Protein AF-Q8CM57-F1 (afdb_monomer_lite)

Foldseek 3Di:
DDPDDPVVVCVVVVHDPVVVVVVVVVVPDDDPCVVVLVLLVVVCVVVVNPDDLVNSVVVCVVVPDPDDSVVSNVSCVVSVVVVVVVVVVVVVVVVVVVVVVVVVVVVVVVVVVVVVVVVVVD

Secondary structure (DSSP, 8-state):
---S-HHHHHHHHT--HHHHHHHHHHHTS--TTHHHHHHHHHHHHHTTT---HHHHHHHHHHTT----HHHHHHHHHHHHHHHHHHHHHHHHHHHHHHHHHHHHHHHHHHHHHHHHHHHT--

Radius of gyration: 25.78 Å; chains: 1; bounding box: 51×77×44 Å

Organism: Streptococcus pneumoniae (strain ATCC BAA-255 / R6) (NCBI:txid171101)

Sequence (122 aa):
MTEFSLDLLLKAIKLARSTYYYHLKQLDKTDKDQELKAEIQSIFIEHKGNYAYRRIYLELRNRGYLVNHKRVQHLMKYSIYKLKRDRNENILLIKETLARKQRISFKANLKALKQWNSATQM

InterPro domains:
  IPR025948 HTH-like domain [PF13276] (33-77)
  IPR050900 Transposase IS3/IS150/IS904 [PTHR46889] (3-80)

Structure (mmCIF, N/CA/C/O backbone):
data_AF-Q8CM57-F1
#
_entry.id   AF-Q8CM57-F1
#
loop_
_atom_site.group_PDB
_atom_site.id
_atom_site.type_symbol
_atom_site.label_atom_id
_atom_site.label_alt_id
_atom_site.label_comp_id
_atom_site.label_asym_id
_atom_site.label_entity_id
_atom_site.label_seq_id
_atom_site.pdbx_PDB_ins_code
_atom_site.Cartn_x
_atom_site.Cartn_y
_atom_site.Cartn_z
_atom_site.occupancy
_atom_site.B_iso_or_equiv
_atom_site.auth_seq_id
_atom_site.auth_comp_id
_atom_site.auth_asym_id
_atom_site.auth_atom_id
_atom_site.pdbx_PDB_model_num
ATOM 1 N N . MET A 1 1 ? 4.595 10.564 -26.204 1.00 48.62 1 MET A N 1
ATOM 2 C CA . MET A 1 1 ? 5.747 10.042 -26.969 1.00 48.62 1 MET A CA 1
ATOM 3 C C . MET A 1 1 ? 6.951 10.839 -26.510 1.00 48.62 1 MET A C 1
ATOM 5 O O . MET A 1 1 ? 6.908 12.053 -26.618 1.00 48.62 1 MET A O 1
ATOM 9 N N . THR A 1 2 ? 7.930 10.219 -25.857 1.00 63.00 2 THR A N 1
ATOM 10 C CA . THR A 1 2 ? 9.105 10.942 -25.347 1.00 63.00 2 THR A CA 1
ATOM 11 C C . THR A 1 2 ? 9.976 11.367 -26.525 1.00 63.00 2 THR A C 1
ATOM 13 O O . THR A 1 2 ? 10.510 10.507 -27.216 1.00 63.00 2 THR A O 1
ATOM 16 N N . GLU A 1 3 ? 10.124 12.671 -26.747 1.00 80.94 3 GLU A N 1
ATOM 17 C CA . GLU A 1 3 ? 10.943 13.253 -27.830 1.00 80.94 3 GLU A CA 1
ATOM 18 C C . GLU A 1 3 ? 12.457 13.025 -27.647 1.00 80.94 3 GLU A C 1
ATOM 20 O O . GLU A 1 3 ? 13.255 13.377 -28.509 1.00 80.94 3 GLU A O 1
ATOM 25 N N . PHE A 1 4 ? 12.870 12.412 -26.533 1.00 83.19 4 PHE A N 1
ATOM 26 C CA . PHE A 1 4 ? 14.269 12.216 -26.170 1.00 83.19 4 PHE A CA 1
ATOM 27 C C . PHE A 1 4 ? 14.695 10.752 -26.276 1.00 83.19 4 PHE A C 1
ATOM 29 O O . PHE A 1 4 ? 14.018 9.850 -25.775 1.00 83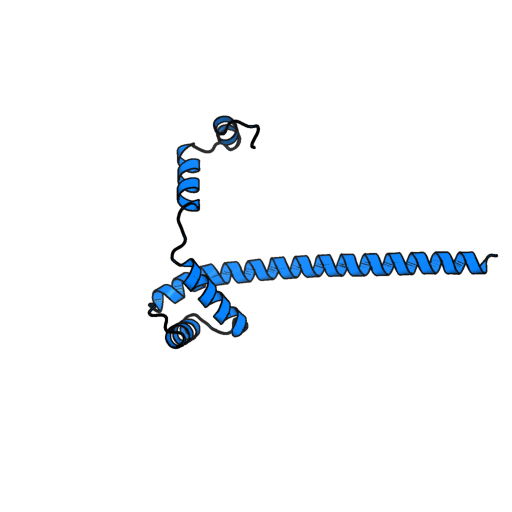.19 4 PHE A O 1
ATOM 36 N N . SER A 1 5 ? 15.875 10.529 -26.860 1.00 89.00 5 SER A N 1
ATOM 37 C CA . SER A 1 5 ? 16.522 9.217 -26.911 1.00 89.00 5 SER A CA 1
ATOM 38 C C . SER A 1 5 ? 16.811 8.687 -25.504 1.00 89.00 5 SER A C 1
ATOM 40 O O . SER A 1 5 ? 17.386 9.395 -24.673 1.00 89.00 5 SER A O 1
ATOM 42 N N . LEU A 1 6 ? 16.482 7.415 -25.250 1.00 88.62 6 LEU A N 1
ATOM 43 C CA . LEU A 1 6 ? 16.717 6.763 -23.955 1.00 88.62 6 LEU A CA 1
ATOM 44 C C . LEU A 1 6 ? 18.189 6.855 -23.526 1.00 88.62 6 LEU A C 1
ATOM 46 O O . LEU A 1 6 ? 18.471 7.171 -22.373 1.00 88.62 6 LEU A O 1
ATOM 50 N N . ASP A 1 7 ? 19.129 6.640 -24.449 1.00 90.19 7 ASP A N 1
ATOM 51 C CA . ASP A 1 7 ? 20.562 6.741 -24.156 1.00 90.19 7 ASP A CA 1
ATOM 52 C C . ASP A 1 7 ? 20.971 8.153 -23.691 1.00 90.19 7 ASP A C 1
ATOM 54 O O . ASP A 1 7 ? 21.824 8.288 -22.812 1.00 90.19 7 ASP A O 1
ATOM 58 N N . LEU A 1 8 ? 20.320 9.209 -24.200 1.00 92.69 8 LEU A N 1
ATOM 59 C CA . LEU A 1 8 ? 20.574 10.591 -23.778 1.00 92.69 8 LEU A CA 1
ATOM 60 C C . LEU A 1 8 ? 20.056 10.839 -22.355 1.00 92.69 8 LEU A C 1
ATOM 62 O O . LEU A 1 8 ? 20.777 11.407 -21.533 1.00 92.69 8 LEU A O 1
ATOM 66 N N . LEU A 1 9 ? 18.854 10.349 -22.035 1.00 92.50 9 LEU A N 1
ATOM 67 C CA . LEU A 1 9 ? 18.274 10.438 -20.689 1.00 92.50 9 LEU A CA 1
ATOM 68 C C . LEU A 1 9 ? 19.119 9.683 -19.655 1.00 92.50 9 LEU A C 1
ATOM 70 O O . LEU A 1 9 ? 19.422 10.214 -18.586 1.00 92.50 9 LEU A O 1
ATOM 74 N N . LEU A 1 10 ? 19.548 8.462 -19.983 1.00 93.94 10 LEU A N 1
ATOM 75 C CA . LEU A 1 10 ? 20.389 7.653 -19.100 1.00 93.94 10 LEU A CA 1
ATOM 76 C C . LEU A 1 10 ? 21.755 8.302 -18.864 1.00 93.94 10 LEU A C 1
ATOM 78 O O . LEU A 1 10 ? 22.235 8.320 -17.729 1.00 93.94 10 LEU A O 1
ATOM 82 N N . LYS A 1 11 ? 22.351 8.905 -19.901 1.00 93.12 11 LYS A N 1
ATOM 83 C CA . LYS A 1 11 ? 23.604 9.659 -19.778 1.00 93.12 11 LYS A CA 1
ATOM 84 C C . LYS A 1 11 ? 23.442 10.908 -18.906 1.00 93.12 11 LYS A C 1
ATOM 86 O O . LYS A 1 11 ? 24.317 11.172 -18.085 1.00 93.12 11 LYS A O 1
ATOM 91 N N . ALA A 1 12 ? 22.327 11.632 -19.027 1.00 94.50 12 ALA A N 1
ATOM 92 C CA . ALA A 1 12 ? 22.036 12.813 -18.210 1.00 94.50 12 ALA A CA 1
ATOM 93 C C . ALA A 1 12 ? 21.862 12.469 -16.718 1.00 94.50 12 ALA A C 1
ATOM 95 O O . ALA A 1 12 ? 22.394 13.164 -15.856 1.00 94.50 12 ALA A O 1
ATOM 96 N N . ILE A 1 13 ? 21.178 11.359 -16.416 1.00 94.38 13 ILE A N 1
ATOM 97 C CA . ILE A 1 13 ? 20.951 10.870 -15.042 1.00 94.38 13 ILE A CA 1
ATOM 98 C C . ILE A 1 13 ? 22.178 10.098 -14.503 1.00 94.38 13 ILE A C 1
ATOM 100 O O . ILE A 1 13 ? 22.240 9.778 -13.318 1.00 94.38 13 ILE A O 1
ATOM 104 N N . LYS A 1 14 ? 23.183 9.822 -15.350 1.00 93.75 14 LYS A N 1
ATOM 105 C CA . LYS A 1 14 ? 24.355 8.976 -15.048 1.00 93.75 14 LYS A CA 1
ATOM 106 C C . LYS A 1 14 ? 23.962 7.568 -14.576 1.00 93.75 14 LYS A C 1
ATOM 108 O O . LYS A 1 14 ? 24.585 7.007 -13.676 1.00 93.75 14 LYS A O 1
ATOM 113 N N . LEU A 1 15 ? 22.928 6.989 -15.189 1.00 94.06 15 LEU A N 1
ATOM 114 C CA . LEU A 1 15 ? 22.435 5.648 -14.875 1.00 94.06 15 LEU A CA 1
ATOM 115 C C . LEU A 1 15 ? 22.879 4.643 -15.942 1.00 94.06 15 LEU A C 1
ATOM 117 O O . LEU A 1 15 ? 22.735 4.887 -17.139 1.00 94.06 15 LEU A O 1
ATOM 121 N N . ALA A 1 16 ? 23.377 3.480 -15.520 1.00 94.75 16 ALA A N 1
ATOM 122 C CA . ALA A 1 16 ? 23.704 2.406 -16.449 1.00 94.75 16 ALA A CA 1
ATOM 123 C C . ALA A 1 16 ? 22.439 1.848 -17.123 1.00 94.75 16 ALA A C 1
ATOM 125 O O . ALA A 1 16 ? 21.399 1.650 -16.485 1.00 94.75 16 ALA A O 1
ATOM 126 N N . ARG A 1 17 ? 22.551 1.518 -18.416 1.00 94.12 17 ARG A N 1
ATOM 127 C CA . ARG A 1 17 ? 21.462 0.913 -19.199 1.00 94.12 17 ARG A CA 1
ATOM 128 C C . ARG A 1 17 ? 20.966 -0.394 -18.575 1.00 94.12 17 ARG A C 1
ATOM 130 O O . ARG A 1 17 ? 19.762 -0.621 -18.517 1.00 94.12 17 ARG A O 1
ATOM 137 N N . SER A 1 18 ? 21.871 -1.208 -18.032 1.00 95.25 18 SER A N 1
ATOM 138 C CA . SER A 1 18 ? 21.533 -2.438 -17.302 1.00 95.25 18 SER A CA 1
ATOM 139 C C . SER A 1 18 ? 20.635 -2.177 -16.090 1.00 95.25 18 SER A C 1
ATOM 141 O O . SER A 1 18 ? 19.659 -2.898 -15.894 1.00 95.25 18 SER A O 1
ATOM 143 N N . THR A 1 19 ? 20.905 -1.122 -15.319 1.00 95.12 19 THR A N 1
ATOM 144 C CA . THR A 1 19 ? 20.097 -0.735 -14.156 1.00 95.12 19 THR A CA 1
ATOM 145 C C . THR A 1 19 ? 18.692 -0.306 -14.569 1.00 95.12 19 THR A C 1
ATOM 147 O O . THR A 1 19 ? 17.716 -0.727 -13.951 1.00 95.12 19 THR A O 1
ATOM 150 N N . TYR A 1 20 ? 18.566 0.467 -15.652 1.00 92.94 20 TYR A N 1
ATOM 151 C CA . TYR A 1 20 ? 17.261 0.853 -16.196 1.00 92.94 20 TYR A CA 1
ATOM 152 C C . TYR A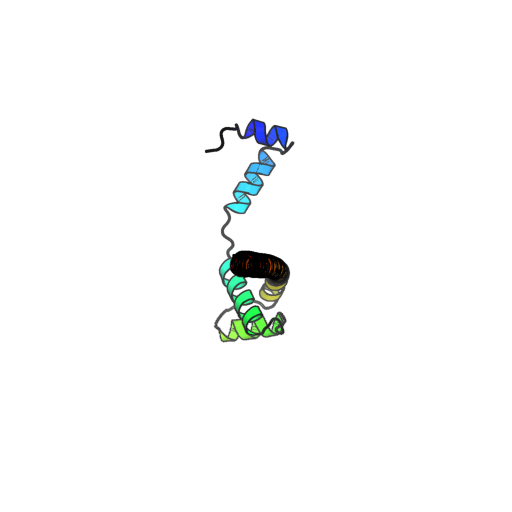 1 20 ? 16.416 -0.369 -16.575 1.00 92.94 20 TYR A C 1
ATOM 154 O O . TYR A 1 20 ? 15.304 -0.530 -16.073 1.00 92.94 20 TYR A O 1
ATOM 162 N N . TYR A 1 21 ? 16.962 -1.271 -17.397 1.00 95.12 21 TYR A N 1
ATOM 163 C CA . TYR A 1 21 ? 16.232 -2.470 -17.817 1.00 95.12 21 TYR A CA 1
ATOM 164 C C . TYR A 1 21 ? 15.987 -3.446 -16.663 1.00 95.12 21 TYR A C 1
ATOM 166 O O . TYR A 1 21 ? 14.965 -4.131 -16.655 1.00 95.12 21 TYR A O 1
ATOM 174 N N . TYR A 1 22 ? 16.865 -3.482 -15.656 1.00 95.31 22 TYR A N 1
ATOM 175 C CA . TYR A 1 22 ? 16.611 -4.222 -14.424 1.00 95.31 22 TYR A CA 1
ATOM 176 C C . TYR A 1 22 ? 15.347 -3.707 -13.733 1.00 95.31 22 TYR A C 1
ATOM 178 O O . TYR A 1 22 ? 14.445 -4.498 -13.468 1.00 95.31 22 TYR A O 1
ATOM 186 N N . HIS A 1 23 ? 15.237 -2.398 -13.488 1.00 93.62 23 HIS A N 1
ATOM 187 C CA . HIS A 1 23 ? 14.052 -1.821 -12.850 1.00 93.62 23 HIS A CA 1
ATOM 188 C C . HIS A 1 23 ? 12.797 -1.957 -13.708 1.00 93.62 23 HIS A C 1
ATOM 190 O O . HIS A 1 23 ? 11.753 -2.306 -13.167 1.00 93.62 23 HIS A O 1
ATOM 196 N N . LEU A 1 24 ? 12.901 -1.775 -15.027 1.00 92.50 24 LEU A N 1
ATOM 197 C CA . LEU A 1 24 ? 11.788 -1.998 -15.953 1.00 92.50 24 LEU A CA 1
ATOM 198 C C . LEU A 1 24 ? 11.264 -3.435 -15.834 1.00 92.50 24 LEU A C 1
ATOM 200 O O . LEU A 1 24 ? 10.071 -3.644 -15.640 1.00 92.50 24 LEU A O 1
ATOM 204 N N . LYS A 1 25 ? 12.166 -4.424 -15.811 1.00 91.88 25 LYS A N 1
ATOM 205 C CA . LYS A 1 25 ? 11.809 -5.831 -15.592 1.00 91.88 25 LYS A CA 1
ATOM 206 C C . LYS A 1 25 ? 11.222 -6.094 -14.202 1.00 91.88 25 LYS A C 1
ATOM 208 O O . LYS A 1 25 ? 10.457 -7.036 -14.048 1.00 91.88 25 LYS A O 1
ATOM 213 N N . GLN A 1 26 ? 11.595 -5.333 -13.171 1.00 90.00 26 GLN A N 1
ATOM 214 C CA . GLN A 1 26 ? 10.981 -5.468 -11.842 1.00 90.00 26 GLN A CA 1
ATOM 215 C C . GLN A 1 26 ? 9.588 -4.835 -11.780 1.00 90.00 26 GLN A C 1
ATOM 217 O O . GLN A 1 26 ? 8.732 -5.377 -11.093 1.00 90.00 26 GLN A O 1
ATOM 222 N N . LEU A 1 27 ? 9.358 -3.724 -12.488 1.00 88.19 27 LEU A N 1
ATOM 223 C CA . LEU A 1 27 ? 8.050 -3.063 -12.565 1.00 88.19 27 LEU A CA 1
ATOM 224 C C . LEU A 1 27 ? 7.021 -3.910 -13.317 1.00 88.19 27 LEU A C 1
ATOM 226 O O . LEU A 1 27 ? 5.852 -3.904 -12.952 1.00 88.19 27 LEU A O 1
ATOM 230 N N . ASP A 1 28 ? 7.469 -4.659 -14.322 1.00 87.94 28 ASP A N 1
ATOM 231 C CA . ASP A 1 28 ? 6.619 -5.557 -15.110 1.00 87.94 28 ASP A CA 1
ATOM 232 C C . ASP A 1 28 ? 6.227 -6.843 -14.351 1.00 87.94 28 ASP A C 1
ATOM 234 O O . ASP A 1 28 ? 5.305 -7.564 -14.728 1.00 87.94 28 ASP A O 1
ATOM 238 N N . LYS A 1 29 ? 6.901 -7.156 -13.234 1.00 85.94 29 LYS A N 1
ATOM 239 C CA . LYS A 1 29 ? 6.536 -8.319 -12.418 1.00 85.94 29 LYS A CA 1
ATOM 240 C C . LYS A 1 29 ? 5.225 -8.067 -11.689 1.00 85.94 29 LYS A C 1
ATOM 242 O O . LYS A 1 29 ? 5.139 -7.207 -10.816 1.00 85.94 29 LYS A O 1
ATOM 247 N N . THR A 1 30 ? 4.244 -8.920 -11.961 1.00 83.56 30 THR A N 1
ATOM 248 C CA . THR A 1 30 ? 2.988 -8.958 -11.213 1.00 83.56 30 THR A CA 1
ATOM 249 C C . THR A 1 30 ? 3.244 -9.265 -9.735 1.00 83.56 30 THR A C 1
ATOM 251 O O . THR A 1 30 ? 3.861 -10.277 -9.384 1.00 83.56 30 THR A O 1
ATOM 254 N N . ASP A 1 31 ? 2.743 -8.400 -8.854 1.00 84.75 31 ASP A N 1
ATOM 255 C CA . ASP A 1 31 ? 2.790 -8.594 -7.408 1.00 84.75 31 ASP A CA 1
ATOM 256 C C . ASP A 1 31 ? 1.786 -9.682 -7.003 1.00 84.75 31 ASP A C 1
ATOM 258 O O . ASP A 1 31 ? 0.597 -9.430 -6.827 1.00 84.75 31 ASP A O 1
ATOM 262 N N . LYS A 1 32 ? 2.269 -10.918 -6.849 1.00 85.12 32 LYS A N 1
ATOM 263 C CA . LYS A 1 32 ? 1.439 -12.070 -6.448 1.00 85.12 32 LYS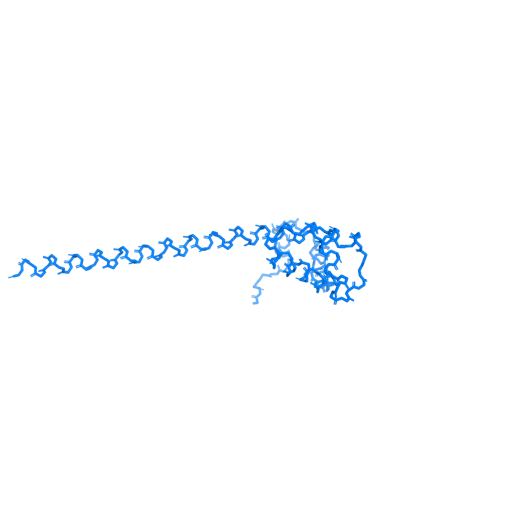 A CA 1
ATOM 264 C C . LYS A 1 32 ? 0.768 -11.885 -5.084 1.00 85.12 32 LYS A C 1
ATOM 266 O O . LYS A 1 32 ? -0.199 -12.573 -4.784 1.00 85.12 32 LYS A O 1
ATOM 271 N N . ASP A 1 33 ? 1.297 -10.994 -4.248 1.00 87.00 33 ASP A N 1
ATOM 272 C CA . ASP A 1 33 ? 0.742 -10.691 -2.933 1.00 87.00 33 ASP A CA 1
ATOM 273 C C . ASP A 1 33 ? -0.266 -9.535 -2.974 1.00 87.00 33 ASP A C 1
ATOM 275 O O . ASP A 1 33 ? -0.746 -9.133 -1.918 1.00 87.00 33 ASP A O 1
ATOM 279 N N . GLN A 1 34 ? -0.586 -8.973 -4.147 1.00 87.38 34 GLN A N 1
ATOM 280 C CA . GLN A 1 34 ? -1.442 -7.791 -4.262 1.00 87.38 34 GLN A CA 1
ATOM 281 C C . GLN A 1 34 ? -2.825 -8.005 -3.638 1.00 87.38 34 GLN A C 1
ATOM 283 O O . GLN A 1 34 ? -3.269 -7.161 -2.863 1.00 87.38 34 GLN A O 1
ATOM 288 N N . GLU A 1 35 ? -3.472 -9.137 -3.921 1.00 89.44 35 GLU A N 1
ATOM 289 C CA . GLU A 1 35 ? -4.784 -9.476 -3.355 1.00 89.44 35 GLU A CA 1
ATOM 290 C C . GLU A 1 35 ? -4.714 -9.581 -1.826 1.00 89.44 35 GLU A C 1
ATOM 292 O O . GLU A 1 35 ? -5.443 -8.905 -1.104 1.00 89.44 35 GLU A O 1
ATOM 297 N N . LEU A 1 36 ? -3.747 -10.348 -1.315 1.00 90.81 36 LEU A N 1
ATOM 298 C CA . LEU A 1 36 ? -3.567 -10.538 0.121 1.00 90.81 36 LEU A CA 1
ATOM 299 C C . LEU A 1 36 ? -3.193 -9.229 0.836 1.00 90.81 36 LEU A C 1
ATOM 301 O O . LEU A 1 36 ? -3.629 -8.985 1.959 1.00 90.81 36 LEU A O 1
ATOM 305 N N . LYS A 1 37 ? -2.395 -8.364 0.201 1.00 91.12 37 LYS A N 1
ATOM 306 C CA . LYS A 1 37 ? -2.071 -7.028 0.717 1.00 91.12 37 LYS A CA 1
ATOM 307 C C . LYS A 1 37 ? -3.317 -6.154 0.780 1.00 91.12 37 LYS A C 1
ATOM 309 O O . LYS A 1 37 ? -3.500 -5.494 1.801 1.00 91.12 37 LYS A O 1
ATOM 314 N N . ALA A 1 38 ? -4.147 -6.156 -0.263 1.00 90.25 38 ALA A N 1
ATOM 315 C CA . ALA A 1 38 ? -5.396 -5.402 -0.292 1.00 90.25 38 ALA A CA 1
ATOM 316 C C . ALA A 1 38 ? -6.342 -5.864 0.824 1.00 90.25 38 ALA A C 1
ATOM 318 O O . ALA A 1 38 ? -6.886 -5.033 1.546 1.00 90.25 38 ALA A O 1
ATOM 319 N N . GLU A 1 39 ? -6.438 -7.173 1.052 1.00 91.62 39 GLU A N 1
ATOM 320 C CA . GLU A 1 39 ? -7.288 -7.728 2.104 1.00 91.62 39 GLU A CA 1
ATOM 321 C C . GLU A 1 39 ? -6.758 -7.444 3.519 1.00 91.62 39 GLU A C 1
ATOM 323 O O . GLU A 1 39 ? -7.495 -7.065 4.425 1.00 91.62 39 GLU A O 1
ATOM 328 N N . ILE A 1 40 ? -5.440 -7.514 3.724 1.00 92.38 40 ILE A N 1
ATOM 329 C CA . ILE A 1 40 ? -4.820 -7.065 4.981 1.00 92.38 40 ILE A CA 1
ATOM 330 C C . ILE A 1 40 ? -5.122 -5.579 5.235 1.00 92.38 40 ILE A C 1
ATOM 332 O O . ILE A 1 40 ? -5.368 -5.184 6.378 1.00 92.38 40 ILE A O 1
ATOM 336 N N . GLN A 1 41 ? -5.085 -4.746 4.191 1.00 90.50 41 GLN A N 1
ATOM 337 C CA . GLN A 1 41 ? -5.397 -3.322 4.298 1.00 90.50 41 GLN A CA 1
ATOM 338 C C . GLN A 1 41 ? -6.881 -3.083 4.593 1.00 90.50 41 GLN A C 1
ATOM 340 O O . GLN A 1 41 ? -7.176 -2.231 5.431 1.00 90.50 41 GLN A O 1
ATOM 345 N N . SER A 1 42 ? -7.791 -3.842 3.973 1.00 91.12 42 SER A N 1
ATOM 346 C CA . SER A 1 42 ? -9.236 -3.738 4.210 1.00 91.12 42 SER A CA 1
ATOM 347 C C . SER A 1 42 ? -9.562 -4.041 5.676 1.00 91.12 42 SER A C 1
ATOM 349 O O . SER A 1 42 ? -10.113 -3.180 6.362 1.00 91.12 42 SER A O 1
ATOM 351 N N . ILE A 1 43 ? -9.074 -5.171 6.205 1.00 92.12 43 ILE A N 1
ATOM 352 C CA . ILE A 1 43 ? -9.232 -5.570 7.614 1.00 92.12 43 ILE A CA 1
ATOM 353 C C . ILE A 1 43 ? -8.642 -4.513 8.553 1.00 92.12 43 ILE A C 1
ATOM 355 O O . ILE A 1 43 ? -9.234 -4.177 9.582 1.00 92.12 43 ILE A O 1
ATOM 359 N N . PHE A 1 44 ? -7.463 -3.977 8.220 1.00 90.31 44 PHE A N 1
ATOM 360 C CA . PHE A 1 44 ? -6.814 -2.957 9.039 1.00 90.31 44 PHE A CA 1
ATOM 361 C C . PHE A 1 44 ? -7.631 -1.659 9.089 1.00 90.31 44 PHE A C 1
ATOM 363 O O . PHE A 1 44 ? -7.744 -1.064 10.159 1.00 90.31 44 PHE A O 1
ATOM 370 N N . ILE A 1 45 ? -8.204 -1.219 7.966 1.00 87.69 45 ILE A N 1
ATOM 371 C CA . ILE A 1 45 ? -9.038 -0.010 7.892 1.00 87.69 45 ILE A CA 1
ATOM 372 C C . ILE A 1 45 ? -10.373 -0.225 8.612 1.00 87.69 45 ILE A C 1
ATOM 374 O O . ILE A 1 45 ? -10.761 0.620 9.418 1.00 87.69 45 ILE A O 1
ATOM 378 N N . GLU A 1 46 ? -11.026 -1.365 8.383 1.00 91.38 46 GLU A N 1
ATOM 379 C CA . GLU A 1 46 ? -12.289 -1.764 9.017 1.00 91.38 46 GLU A CA 1
ATOM 380 C C . GLU A 1 46 ? -12.191 -1.696 10.548 1.00 91.38 46 GLU A C 1
ATOM 382 O O . GLU A 1 46 ? -13.023 -1.086 11.220 1.00 91.38 46 GLU A O 1
ATOM 387 N N . HIS A 1 47 ? -11.085 -2.196 11.100 1.00 91.38 47 HIS A N 1
ATOM 38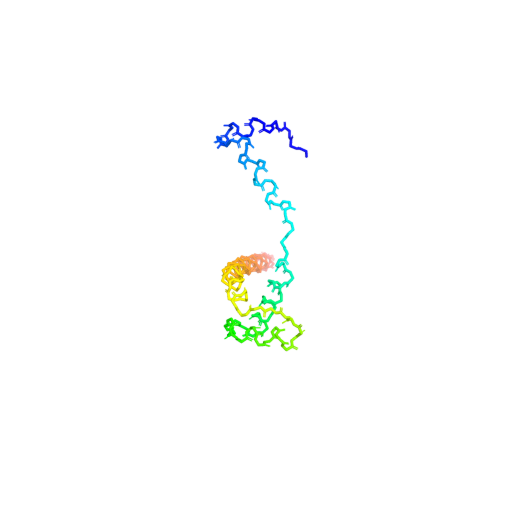8 C CA . HIS A 1 47 ? -10.820 -2.191 12.538 1.00 91.38 47 HIS A CA 1
ATOM 389 C C . HIS A 1 47 ? -10.075 -0.937 13.021 1.00 91.38 47 HIS A C 1
ATOM 391 O O . HIS A 1 47 ? -9.445 -0.955 14.085 1.00 91.38 47 HIS A O 1
ATOM 397 N N . LYS A 1 48 ? -10.113 0.159 12.247 1.00 87.94 48 LYS A N 1
ATOM 398 C CA . LYS A 1 48 ? -9.519 1.472 12.577 1.00 87.94 48 LYS A CA 1
ATOM 399 C C . LYS A 1 48 ? -8.027 1.415 12.940 1.00 87.94 48 LYS A C 1
ATOM 401 O O . LYS A 1 48 ? -7.514 2.262 13.666 1.00 87.94 48 LYS A O 1
ATOM 406 N N . GLY A 1 49 ? -7.314 0.413 12.440 1.00 85.06 49 GLY A N 1
ATOM 407 C CA . GLY A 1 49 ? -5.901 0.172 12.707 1.00 85.06 49 GLY A CA 1
ATOM 408 C C . GLY A 1 49 ? -5.580 -0.435 14.075 1.00 85.06 49 GLY A C 1
ATOM 409 O O . GLY A 1 49 ? -4.407 -0.518 14.431 1.00 85.06 49 GLY A O 1
ATOM 410 N N . ASN A 1 50 ? -6.584 -0.886 14.835 1.00 88.62 50 ASN A N 1
ATOM 411 C CA . ASN A 1 50 ? -6.386 -1.503 16.153 1.00 88.62 50 ASN A CA 1
ATOM 412 C C . ASN A 1 50 ? -5.901 -2.956 16.070 1.00 88.62 50 ASN A C 1
ATOM 414 O O . ASN A 1 50 ? -5.477 -3.543 17.070 1.00 88.62 50 ASN A O 1
ATOM 418 N N . TYR A 1 51 ? -6.013 -3.575 14.896 1.00 92.31 51 TYR A N 1
ATOM 419 C CA . TYR A 1 51 ? -5.640 -4.966 14.694 1.00 92.31 51 TYR A CA 1
ATOM 420 C C . TYR A 1 51 ? -4.168 -5.071 14.313 1.00 92.31 51 TYR A C 1
ATOM 422 O O . TYR A 1 51 ? -3.722 -4.513 13.315 1.00 92.31 51 TYR A O 1
ATOM 430 N N . ALA A 1 52 ? -3.417 -5.820 15.121 1.00 90.19 52 ALA A N 1
ATOM 431 C CA . ALA A 1 52 ? -2.061 -6.253 14.807 1.00 90.19 52 ALA A CA 1
ATOM 432 C C . ALA A 1 52 ? -2.076 -7.535 13.956 1.00 90.19 52 ALA A C 1
ATOM 434 O O . ALA A 1 52 ? -3.117 -8.179 13.801 1.00 90.19 52 ALA A O 1
ATOM 435 N N . TYR A 1 53 ? -0.903 -7.958 13.472 1.00 92.56 53 TYR A N 1
ATOM 436 C CA . TYR A 1 53 ? -0.763 -9.084 12.536 1.00 92.56 53 TYR A CA 1
ATOM 437 C C . TYR A 1 53 ? -1.457 -10.369 13.007 1.00 92.56 53 TYR A C 1
ATOM 439 O O . TYR A 1 53 ? -2.004 -11.096 12.186 1.00 92.56 53 TYR A O 1
ATOM 447 N N . ARG A 1 54 ? -1.471 -10.648 14.320 1.00 93.31 54 ARG A N 1
ATOM 448 C CA . ARG A 1 54 ? -2.110 -11.850 14.874 1.00 93.31 54 ARG A CA 1
ATOM 449 C C . ARG A 1 54 ? -3.632 -11.816 14.727 1.00 93.31 54 ARG A C 1
ATOM 451 O O . ARG A 1 54 ? -4.212 -12.840 14.396 1.00 93.31 54 ARG A O 1
ATOM 458 N N . ARG A 1 55 ? -4.265 -10.657 14.937 1.00 95.69 55 ARG A N 1
ATOM 459 C CA . ARG A 1 55 ? -5.721 -10.502 14.764 1.00 95.69 55 ARG A CA 1
ATOM 460 C C . ARG A 1 55 ? -6.088 -10.506 13.286 1.00 95.69 55 ARG A C 1
ATOM 462 O O . ARG A 1 55 ? -7.000 -11.216 12.902 1.00 95.69 55 ARG A O 1
ATOM 469 N N . ILE A 1 56 ? -5.297 -9.825 12.453 1.00 94.31 56 ILE A N 1
ATOM 470 C CA . ILE A 1 56 ? -5.469 -9.866 10.993 1.00 94.31 56 ILE A CA 1
ATOM 471 C C . ILE A 1 56 ? -5.337 -11.298 10.465 1.00 94.31 56 ILE A C 1
ATOM 473 O O . ILE A 1 56 ? -6.126 -11.716 9.632 1.00 94.31 56 ILE A O 1
ATOM 477 N N . TYR A 1 57 ? -4.372 -12.074 10.964 1.00 95.88 57 TYR A N 1
ATOM 478 C CA . TYR A 1 57 ? -4.221 -13.478 10.589 1.00 95.88 57 TYR A CA 1
ATOM 479 C C . TYR A 1 57 ? -5.464 -14.311 10.931 1.00 95.88 57 TYR A C 1
ATOM 481 O O . TYR A 1 57 ? -5.899 -15.102 10.099 1.00 95.88 57 TYR A O 1
ATOM 489 N N . LEU A 1 58 ? -6.042 -14.131 12.123 1.00 95.94 58 LEU A N 1
ATOM 490 C CA . LEU A 1 58 ? -7.272 -14.827 12.510 1.00 95.94 58 LEU A CA 1
A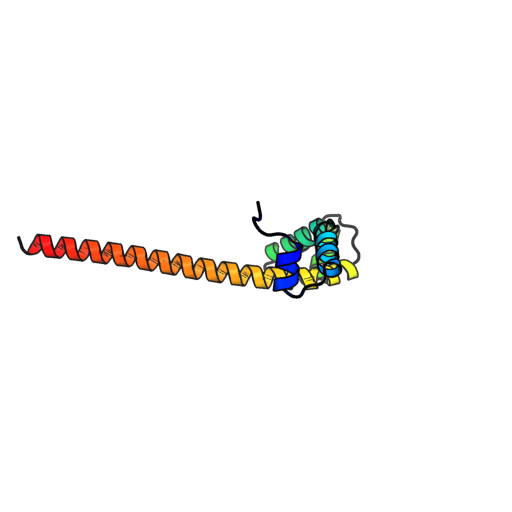TOM 491 C C . LEU A 1 58 ? -8.449 -14.429 11.612 1.00 95.94 58 LEU A C 1
ATOM 493 O O . LEU A 1 58 ? -9.139 -15.308 11.113 1.00 95.94 58 LEU A O 1
ATOM 497 N N . GLU A 1 59 ? -8.615 -13.138 11.322 1.00 94.88 59 GLU A N 1
ATOM 498 C CA . GLU A 1 59 ? -9.650 -12.666 10.392 1.00 94.88 59 GLU A CA 1
ATOM 499 C C . GLU A 1 59 ? -9.465 -13.228 8.980 1.00 94.88 59 GLU A C 1
ATOM 501 O O . GLU A 1 59 ? -10.415 -13.705 8.369 1.00 94.88 59 GLU A O 1
ATOM 506 N N . LEU A 1 60 ? -8.232 -13.262 8.470 1.00 95.00 60 LEU A N 1
ATOM 507 C CA . LEU A 1 60 ? -7.937 -13.872 7.172 1.00 95.00 60 LEU A CA 1
ATOM 508 C C . LEU A 1 60 ? -8.301 -15.359 7.149 1.00 95.00 60 LEU A C 1
ATOM 510 O O . LEU A 1 60 ? -8.854 -15.841 6.163 1.00 95.00 60 LEU A O 1
ATOM 514 N N . ARG A 1 61 ? -8.032 -16.087 8.239 1.00 94.69 61 ARG A N 1
ATOM 515 C CA . ARG A 1 61 ? -8.437 -17.492 8.374 1.00 94.69 61 ARG A CA 1
ATOM 516 C C . ARG A 1 61 ? -9.955 -17.641 8.412 1.00 94.69 61 ARG A C 1
ATOM 518 O O . ARG A 1 61 ? -10.461 -18.553 7.767 1.00 94.69 61 ARG A O 1
ATOM 525 N N . ASN A 1 62 ? -10.663 -16.741 9.094 1.00 94.62 62 ASN A N 1
ATOM 526 C CA . ASN A 1 62 ? -12.127 -16.715 9.122 1.00 94.62 62 ASN A CA 1
ATOM 527 C C . ASN A 1 62 ? -12.722 -16.438 7.732 1.00 94.62 62 ASN A C 1
ATOM 529 O O . ASN A 1 62 ? -13.742 -17.017 7.378 1.00 94.62 62 ASN A O 1
ATOM 533 N N . ARG A 1 63 ? -12.053 -15.614 6.917 1.00 92.94 63 ARG A N 1
ATOM 534 C CA . ARG A 1 63 ? -12.420 -15.335 5.516 1.00 92.94 63 ARG A CA 1
ATOM 535 C C . ARG A 1 63 ? -12.018 -16.448 4.533 1.00 92.94 63 ARG A C 1
ATOM 537 O O . ARG A 1 63 ? -12.278 -16.324 3.344 1.00 92.94 63 ARG A O 1
ATOM 544 N N . GLY A 1 64 ? -11.389 -17.529 5.004 1.00 92.62 64 GLY A N 1
ATOM 545 C CA . GLY A 1 64 ? -11.019 -18.691 4.184 1.00 92.62 64 GLY A CA 1
ATOM 546 C C . GLY A 1 64 ? -9.605 -18.664 3.589 1.00 92.62 64 GLY A C 1
ATOM 547 O O . GLY A 1 64 ? -9.227 -19.590 2.872 1.00 92.62 64 GLY A O 1
ATOM 548 N N . TYR A 1 65 ? -8.773 -17.666 3.902 1.00 92.56 65 TYR A N 1
ATOM 549 C CA . TYR A 1 65 ? -7.403 -17.598 3.387 1.00 92.56 65 TYR A CA 1
ATOM 550 C C . TYR A 1 65 ? -6.458 -18.551 4.133 1.00 92.56 65 TYR A C 1
ATOM 552 O O . TYR A 1 65 ? -6.160 -18.372 5.316 1.00 92.56 65 TYR A O 1
ATOM 560 N N . LEU A 1 66 ? -5.880 -19.523 3.422 1.00 91.44 66 LEU A N 1
ATOM 561 C CA . LEU A 1 66 ? -4.845 -20.424 3.946 1.00 91.44 66 LEU A CA 1
ATOM 562 C C . LEU A 1 66 ? -3.447 -19.800 3.831 1.00 91.44 66 LEU A C 1
ATOM 564 O O . LEU A 1 66 ? -2.613 -20.197 3.020 1.00 91.44 66 LEU A O 1
ATOM 568 N N . VAL A 1 67 ? -3.183 -18.798 4.664 1.00 91.38 67 VAL A N 1
ATOM 569 C CA . VAL A 1 67 ? -1.884 -18.111 4.725 1.00 91.38 67 VAL A CA 1
ATOM 570 C C . VAL A 1 67 ? -1.117 -18.488 5.986 1.00 91.38 67 VAL A C 1
ATOM 572 O O . VAL A 1 67 ? -1.698 -18.882 6.989 1.00 91.38 67 VAL A O 1
ATOM 575 N N . ASN A 1 68 ? 0.210 -18.370 5.968 1.00 93.25 68 ASN A N 1
ATOM 576 C CA . ASN A 1 68 ? 1.018 -18.519 7.179 1.00 93.25 68 ASN A CA 1
ATOM 577 C C . ASN A 1 68 ? 1.068 -17.181 7.939 1.00 93.25 68 ASN A C 1
ATOM 579 O O . ASN A 1 68 ? 1.260 -16.128 7.325 1.00 93.25 68 ASN A O 1
ATOM 583 N N . HIS A 1 69 ? 0.989 -17.209 9.270 1.00 93.69 69 HIS A N 1
ATOM 584 C CA . HIS A 1 69 ? 1.099 -16.016 10.117 1.00 93.69 69 HIS A CA 1
ATOM 585 C C . HIS A 1 69 ? 2.397 -15.225 9.863 1.00 93.69 69 HIS A C 1
ATOM 587 O O . HIS A 1 69 ? 2.370 -13.995 9.869 1.00 93.69 69 HIS A O 1
ATOM 593 N N . LYS A 1 70 ? 3.516 -15.905 9.555 1.00 95.31 70 LYS A N 1
ATOM 594 C CA . LYS A 1 70 ? 4.787 -15.249 9.184 1.00 95.31 70 LYS A CA 1
ATOM 595 C C . LYS A 1 70 ? 4.658 -14.410 7.908 1.00 95.31 70 LYS A C 1
ATOM 597 O O . LYS A 1 70 ? 5.212 -13.316 7.827 1.00 95.31 70 LYS A O 1
ATOM 602 N N . ARG A 1 71 ? 3.892 -14.898 6.923 1.00 92.69 71 ARG A N 1
ATOM 603 C CA . ARG A 1 71 ? 3.634 -14.180 5.664 1.00 92.69 71 ARG A CA 1
ATOM 604 C C . ARG A 1 71 ? 2.784 -12.939 5.921 1.00 92.69 71 ARG A C 1
ATOM 606 O O . ARG A 1 71 ? 3.137 -11.864 5.452 1.00 92.69 71 ARG A O 1
ATOM 613 N N . VAL A 1 72 ? 1.738 -13.058 6.741 1.00 93.56 72 VAL A N 1
ATOM 614 C CA . VAL A 1 72 ? 0.910 -11.911 7.157 1.00 93.56 72 VAL A CA 1
ATOM 615 C C . VAL A 1 72 ? 1.751 -10.862 7.883 1.00 93.56 72 VAL A C 1
ATOM 617 O O . VAL A 1 72 ? 1.661 -9.681 7.561 1.00 93.56 72 VAL A O 1
ATOM 620 N N . GLN A 1 73 ? 2.618 -11.276 8.812 1.00 92.75 73 GLN A N 1
ATOM 621 C CA . GLN A 1 73 ? 3.506 -10.365 9.537 1.00 92.75 73 GLN A CA 1
ATOM 622 C C . GLN A 1 73 ? 4.445 -9.599 8.593 1.00 92.75 73 GLN A C 1
ATOM 624 O O . GLN A 1 73 ? 4.596 -8.382 8.728 1.00 92.75 73 GLN A O 1
ATOM 629 N N . HIS A 1 74 ? 5.049 -10.295 7.626 1.00 91.94 74 HIS A N 1
ATOM 630 C CA . HIS A 1 74 ? 5.910 -9.677 6.621 1.00 91.94 74 HIS A CA 1
ATOM 631 C C . HIS A 1 74 ? 5.139 -8.657 5.773 1.00 91.94 74 HIS A C 1
ATOM 633 O O . HIS A 1 74 ? 5.542 -7.498 5.694 1.00 91.94 74 HIS A O 1
ATOM 639 N N . LEU A 1 75 ? 4.001 -9.056 5.197 1.00 91.94 75 LEU A N 1
ATOM 640 C CA . LEU A 1 75 ? 3.190 -8.195 4.333 1.00 91.94 75 LEU A CA 1
ATOM 641 C C . LEU A 1 75 ? 2.653 -6.970 5.074 1.00 91.94 75 LEU A C 1
ATOM 643 O O . LEU A 1 75 ? 2.731 -5.853 4.566 1.00 91.94 75 LEU A O 1
ATOM 647 N N . MET A 1 76 ? 2.182 -7.158 6.308 1.00 89.38 76 MET A N 1
ATOM 648 C CA . MET A 1 76 ? 1.671 -6.074 7.139 1.00 89.38 76 MET A CA 1
ATOM 649 C C . MET A 1 76 ? 2.735 -5.000 7.390 1.00 89.38 76 MET A C 1
ATOM 651 O O . MET A 1 76 ? 2.406 -3.815 7.356 1.00 89.38 76 MET A O 1
ATOM 655 N N . LYS A 1 77 ? 4.008 -5.380 7.588 1.00 86.62 77 LYS A N 1
ATOM 656 C CA . LYS A 1 77 ? 5.097 -4.410 7.777 1.00 86.62 77 LYS A CA 1
ATOM 657 C C . LYS A 1 77 ? 5.141 -3.419 6.614 1.00 86.62 77 LYS A C 1
ATOM 659 O O . LYS A 1 77 ? 5.099 -2.221 6.860 1.00 86.62 77 LYS A O 1
ATOM 664 N N . TYR A 1 78 ? 5.146 -3.897 5.370 1.00 81.50 78 TYR A N 1
ATOM 665 C CA . TYR A 1 78 ? 5.161 -3.028 4.186 1.00 81.50 78 TYR A CA 1
ATOM 666 C C . TYR A 1 78 ? 3.845 -2.257 4.009 1.00 81.50 78 TYR A C 1
ATOM 668 O O . TYR A 1 78 ? 3.867 -1.053 3.743 1.00 81.50 78 TYR A O 1
ATOM 676 N N . SER A 1 79 ? 2.701 -2.916 4.217 1.00 79.38 79 SER A N 1
ATOM 677 C CA . SER A 1 79 ? 1.382 -2.309 4.012 1.00 79.38 79 SER A CA 1
ATOM 678 C C . SER A 1 79 ? 1.060 -1.194 5.014 1.00 79.38 79 SER A C 1
ATOM 680 O O . SER A 1 79 ? 0.493 -0.180 4.612 1.00 79.38 79 SER A O 1
ATOM 682 N N . ILE A 1 80 ? 1.440 -1.324 6.295 1.00 78.25 80 ILE A N 1
ATOM 683 C CA . ILE A 1 80 ? 1.203 -0.277 7.310 1.00 78.25 80 ILE A CA 1
ATOM 684 C C . ILE A 1 80 ? 1.948 1.010 6.951 1.00 78.25 80 ILE A C 1
ATOM 686 O O . ILE A 1 80 ? 1.377 2.092 7.093 1.00 78.25 80 ILE A O 1
ATOM 690 N N . TYR A 1 81 ? 3.212 0.923 6.518 1.00 70.56 81 TYR A N 1
ATOM 691 C CA . TYR A 1 81 ? 3.977 2.119 6.150 1.00 70.56 81 TYR A CA 1
ATOM 692 C C . TYR A 1 81 ? 3.308 2.871 4.996 1.00 70.56 81 TYR A C 1
ATOM 694 O O . TYR A 1 81 ? 3.183 4.094 5.071 1.00 70.56 81 TYR A O 1
ATOM 702 N N . LYS A 1 82 ? 2.807 2.146 3.986 1.00 75.06 82 LYS A N 1
ATOM 703 C CA . LYS A 1 82 ? 2.050 2.734 2.874 1.00 75.06 82 LYS A CA 1
ATOM 704 C C . LYS A 1 82 ? 0.751 3.390 3.355 1.00 75.06 82 LYS A C 1
ATOM 706 O O . LYS A 1 82 ? 0.556 4.574 3.123 1.00 75.06 82 LYS A O 1
ATOM 711 N N . LEU A 1 83 ? -0.063 2.689 4.151 1.00 73.69 83 LEU A N 1
ATOM 712 C CA . LEU A 1 83 ? -1.314 3.242 4.691 1.00 73.69 83 LEU A CA 1
ATOM 713 C C . LEU A 1 83 ? -1.104 4.488 5.565 1.00 73.69 83 LEU A C 1
ATOM 715 O O . LEU A 1 83 ? -1.924 5.404 5.545 1.00 73.69 83 LEU A O 1
ATOM 719 N N . LYS A 1 84 ? -0.027 4.539 6.361 1.00 75.00 84 LYS A N 1
ATOM 720 C CA . LYS A 1 84 ? 0.309 5.728 7.163 1.00 75.00 84 LYS A CA 1
ATOM 721 C C . LYS A 1 84 ? 0.705 6.912 6.280 1.00 75.00 84 LYS A C 1
ATOM 723 O O . LYS A 1 84 ? 0.318 8.036 6.589 1.00 75.00 84 LYS A O 1
ATOM 728 N N . ARG A 1 85 ? 1.442 6.663 5.194 1.00 74.00 85 ARG A N 1
ATOM 729 C CA . ARG A 1 85 ? 1.816 7.688 4.214 1.00 74.00 85 ARG A CA 1
ATOM 730 C C . ARG A 1 85 ? 0.587 8.228 3.480 1.00 74.00 85 ARG A C 1
ATOM 732 O O . ARG A 1 85 ? 0.353 9.432 3.527 1.00 74.00 85 ARG A O 1
ATOM 739 N N . ASP A 1 86 ? -0.232 7.342 2.918 1.00 75.44 86 ASP A N 1
ATOM 740 C CA . ASP A 1 86 ? -1.426 7.707 2.145 1.00 75.44 86 ASP A CA 1
ATOM 741 C C . ASP A 1 86 ? -2.428 8.498 3.006 1.00 75.44 86 ASP A C 1
ATOM 743 O O . ASP A 1 86 ? -3.067 9.445 2.543 1.00 75.44 86 ASP A O 1
ATOM 747 N N . ARG A 1 87 ? -2.543 8.168 4.302 1.00 76.94 87 ARG A N 1
ATOM 748 C CA . ARG A 1 87 ? -3.376 8.926 5.248 1.00 76.94 87 ARG A CA 1
ATOM 749 C C . ARG A 1 87 ? -2.877 10.362 5.432 1.00 76.94 87 ARG A C 1
ATOM 751 O O . ARG A 1 87 ? -3.691 11.280 5.465 1.00 76.94 87 ARG A O 1
ATOM 758 N N . ASN A 1 88 ? -1.563 10.566 5.538 1.00 71.81 88 ASN A N 1
ATOM 759 C CA . ASN A 1 88 ? -0.978 11.902 5.684 1.00 71.81 88 ASN A CA 1
ATOM 760 C C . ASN A 1 88 ? -1.185 12.750 4.423 1.00 71.81 88 ASN A C 1
ATOM 762 O O . ASN A 1 88 ? -1.529 13.926 4.535 1.00 71.81 88 ASN A O 1
ATOM 766 N N . GLU A 1 89 ? -1.029 12.145 3.243 1.00 70.31 89 GLU A N 1
ATOM 767 C CA . GLU A 1 89 ? -1.265 12.804 1.953 1.00 70.31 89 GLU A CA 1
ATOM 768 C C . GLU A 1 89 ? -2.741 13.227 1.809 1.00 70.31 89 GLU A C 1
ATOM 770 O O . GLU A 1 89 ? -3.024 14.382 1.492 1.00 70.31 89 GLU A O 1
ATOM 775 N N . ASN A 1 90 ? -3.692 12.355 2.169 1.00 79.44 90 ASN A N 1
ATOM 776 C CA . ASN A 1 90 ? -5.121 12.698 2.182 1.00 79.44 90 ASN A CA 1
ATOM 777 C C . ASN A 1 90 ? -5.457 13.821 3.178 1.00 79.44 90 ASN A C 1
ATOM 779 O O . ASN A 1 90 ? -6.214 14.734 2.851 1.00 79.44 90 ASN A O 1
ATOM 783 N N . ILE A 1 91 ? -4.884 13.794 4.387 1.00 80.31 91 ILE A N 1
ATOM 784 C CA . ILE A 1 91 ? -5.078 14.860 5.385 1.00 80.31 91 ILE A CA 1
ATOM 785 C C . ILE A 1 91 ? -4.574 16.206 4.848 1.00 80.31 91 ILE A C 1
ATOM 787 O O . ILE A 1 91 ? -5.231 17.228 5.055 1.00 80.31 91 ILE A O 1
ATOM 791 N N . LEU A 1 92 ? -3.427 16.223 4.162 1.00 75.31 92 LEU A N 1
ATOM 792 C CA . LEU A 1 92 ? -2.878 17.432 3.549 1.00 75.31 92 LEU A CA 1
ATOM 793 C C . LEU A 1 92 ? -3.810 17.974 2.455 1.00 75.31 92 LEU A C 1
ATOM 795 O O . LEU A 1 92 ? -4.178 19.147 2.505 1.00 75.31 92 LEU A O 1
ATOM 799 N N . LEU A 1 93 ? -4.276 17.114 1.545 1.00 78.00 93 LEU A N 1
ATOM 800 C CA . LEU A 1 93 ? -5.208 17.493 0.479 1.00 78.00 93 LEU A CA 1
ATOM 801 C C . LEU A 1 93 ? -6.532 18.047 1.035 1.00 78.00 93 LEU A C 1
ATOM 803 O O . LEU A 1 93 ? -7.065 19.038 0.527 1.00 78.00 93 LEU A O 1
ATOM 807 N N . ILE A 1 94 ? -7.056 17.449 2.111 1.00 83.25 94 ILE A N 1
ATOM 808 C CA . ILE A 1 94 ? -8.258 17.943 2.798 1.00 83.25 94 ILE A CA 1
ATOM 809 C C . ILE A 1 94 ? -8.000 19.335 3.382 1.00 83.25 94 ILE A C 1
ATOM 811 O O . ILE A 1 94 ? -8.812 20.238 3.175 1.00 83.25 94 ILE A O 1
ATOM 815 N N . LYS A 1 95 ? -6.865 19.547 4.062 1.00 85.31 95 LYS A N 1
ATOM 816 C CA . LYS A 1 95 ? -6.482 20.863 4.605 1.00 85.31 95 LYS A CA 1
ATOM 817 C C . LYS A 1 95 ? -6.382 21.925 3.508 1.00 85.31 95 LYS A C 1
ATOM 819 O O . LYS A 1 95 ? -6.924 23.017 3.674 1.00 85.31 95 LYS A O 1
ATOM 824 N N . GLU A 1 96 ? -5.762 21.601 2.374 1.00 87.44 96 GLU A N 1
ATOM 825 C CA . GLU A 1 96 ? -5.686 22.497 1.213 1.00 87.44 96 GLU A CA 1
ATOM 826 C C . GLU A 1 96 ? -7.072 22.839 0.659 1.00 87.44 96 GLU A C 1
ATOM 828 O O . GLU A 1 96 ? -7.374 24.000 0.371 1.00 87.44 96 GLU A O 1
ATOM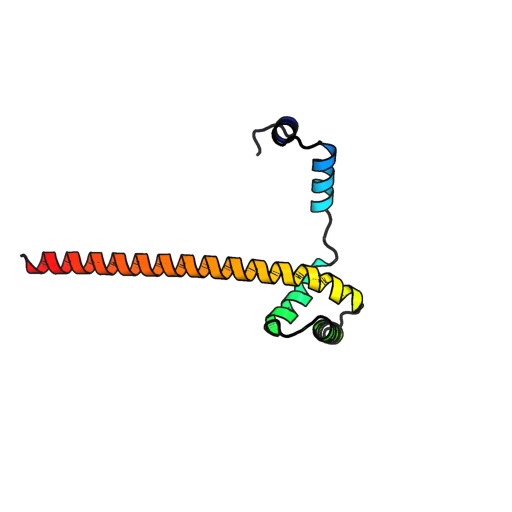 833 N N . THR A 1 97 ? -7.941 21.836 0.543 1.00 91.19 97 THR A N 1
ATOM 834 C CA . THR A 1 97 ? -9.307 22.001 0.037 1.00 91.19 97 THR A CA 1
ATOM 835 C C . THR A 1 97 ? -10.138 22.886 0.965 1.00 91.19 97 THR A C 1
ATOM 837 O O . THR A 1 97 ? -10.821 23.801 0.500 1.00 91.19 97 THR A O 1
ATOM 840 N N . LEU A 1 98 ? -10.035 22.682 2.281 1.00 89.75 98 LEU A N 1
ATOM 841 C CA . LEU A 1 98 ? -10.690 23.526 3.280 1.00 89.75 98 LEU A CA 1
ATOM 842 C C . LEU A 1 98 ? -10.182 24.971 3.213 1.00 89.75 98 LEU A C 1
ATOM 844 O O . LEU A 1 98 ? -10.996 25.894 3.229 1.00 89.75 98 LEU A O 1
ATOM 848 N N . ALA A 1 99 ? -8.872 25.182 3.054 1.00 89.38 99 ALA A N 1
ATOM 849 C CA . ALA A 1 99 ? -8.294 26.518 2.908 1.00 89.38 99 ALA A CA 1
ATOM 850 C C . ALA A 1 99 ? -8.794 27.225 1.635 1.00 89.38 99 ALA A C 1
ATOM 852 O O . ALA A 1 99 ? -9.171 28.399 1.679 1.00 89.38 99 ALA A O 1
ATOM 853 N N . ARG A 1 100 ? -8.878 26.508 0.503 1.00 89.25 100 ARG A N 1
ATOM 854 C CA . ARG A 1 100 ? -9.482 27.027 -0.738 1.00 89.25 100 ARG A CA 1
ATOM 855 C C . ARG A 1 100 ? -10.953 27.392 -0.530 1.00 89.25 100 ARG A C 1
ATOM 857 O O . ARG A 1 100 ? -11.361 28.480 -0.933 1.00 89.25 100 ARG A O 1
ATOM 864 N N . LYS A 1 101 ? -11.730 26.538 0.147 1.00 86.94 101 LYS A N 1
ATOM 865 C CA . LYS A 1 101 ? -13.147 26.785 0.462 1.00 86.94 101 LYS A CA 1
ATOM 866 C C . LYS A 1 101 ? -13.329 28.030 1.338 1.00 86.94 101 LYS A C 1
ATOM 868 O O . LYS A 1 101 ? -14.158 28.877 1.012 1.00 86.94 101 LYS A O 1
ATOM 873 N N . GLN A 1 102 ? -12.516 28.184 2.388 1.00 84.81 102 GLN A N 1
ATOM 874 C CA . GLN A 1 102 ? -12.509 29.380 3.240 1.00 84.81 102 GLN A CA 1
ATOM 875 C C . GLN A 1 102 ? -12.170 30.638 2.434 1.00 84.81 102 GLN A C 1
ATOM 877 O O . GLN A 1 102 ? -12.874 31.639 2.532 1.00 84.81 102 GLN A O 1
ATOM 882 N N . ARG A 1 103 ? -11.149 30.575 1.568 1.00 87.69 103 ARG A N 1
ATOM 883 C CA . ARG A 1 103 ? -10.732 31.703 0.722 1.00 87.69 103 ARG A CA 1
ATOM 884 C C . ARG A 1 103 ? -11.821 32.138 -0.260 1.00 87.69 103 ARG A C 1
ATOM 886 O O . ARG A 1 103 ? -12.032 33.335 -0.436 1.00 87.69 103 ARG A O 1
ATOM 893 N N . ILE A 1 104 ? -12.519 31.185 -0.883 1.00 87.25 104 ILE A N 1
ATOM 894 C CA . ILE A 1 104 ? -13.643 31.459 -1.793 1.00 87.25 104 ILE A CA 1
ATOM 895 C C . ILE A 1 104 ? -14.802 32.104 -1.027 1.00 87.25 104 ILE A C 1
ATOM 897 O O . ILE A 1 104 ? -15.284 33.156 -1.442 1.00 87.25 104 ILE A O 1
ATOM 901 N N . SER A 1 105 ? -15.201 31.522 0.110 1.00 83.06 105 SER A N 1
ATOM 902 C CA . SER A 1 105 ? -16.263 32.065 0.970 1.00 83.06 105 SER A CA 1
ATOM 903 C C . SER A 1 105 ? -15.943 33.484 1.438 1.00 83.06 105 SER A C 1
ATOM 905 O O . SER A 1 105 ? -16.801 34.363 1.408 1.00 83.06 105 SER A O 1
ATOM 907 N N . PHE A 1 106 ? -14.693 33.727 1.830 1.00 93.38 106 PHE A N 1
ATOM 908 C CA . PHE A 1 106 ? -14.227 35.041 2.253 1.00 93.38 106 PHE A CA 1
ATOM 909 C C . PHE A 1 106 ? -14.262 36.055 1.102 1.00 93.38 106 PHE A C 1
ATOM 911 O O . PHE A 1 106 ? -14.780 37.157 1.263 1.00 93.38 106 PHE A O 1
ATOM 918 N N . LYS A 1 107 ? -13.789 35.673 -0.094 1.00 88.00 107 LYS A N 1
ATOM 919 C CA . LYS A 1 107 ? -13.834 36.532 -1.288 1.00 88.00 107 LYS A CA 1
ATOM 920 C C . LYS A 1 107 ? -15.272 36.866 -1.704 1.00 88.00 107 LYS A C 1
ATOM 922 O O . LYS A 1 107 ? -15.530 37.998 -2.108 1.00 88.00 107 LYS A O 1
ATOM 927 N N . ALA A 1 108 ? -16.195 35.909 -1.593 1.00 89.00 108 ALA A N 1
ATOM 928 C CA . ALA A 1 108 ? -17.616 36.125 -1.855 1.00 89.00 108 ALA A CA 1
ATOM 929 C C . ALA A 1 108 ? -18.228 37.126 -0.861 1.00 89.00 108 ALA A C 1
ATOM 931 O O . ALA A 1 108 ? -18.888 38.070 -1.288 1.00 89.00 108 ALA A O 1
ATOM 932 N N . ASN A 1 109 ? -17.932 36.979 0.435 1.00 85.88 109 ASN A N 1
ATOM 933 C CA . ASN A 1 109 ? -18.403 37.898 1.473 1.00 85.88 109 ASN A CA 1
ATOM 934 C C . ASN A 1 109 ? -17.848 39.324 1.268 1.00 85.88 109 ASN A C 1
ATOM 936 O O . ASN A 1 109 ? -18.598 40.293 1.270 1.00 85.88 109 ASN A O 1
ATOM 940 N N . LEU A 1 110 ? -16.556 39.465 0.946 1.00 89.31 110 LEU A N 1
ATOM 941 C CA . LEU A 1 110 ? -15.963 40.766 0.608 1.00 89.31 110 LEU A CA 1
ATOM 942 C C . LEU A 1 110 ? -16.593 41.413 -0.630 1.00 89.31 110 LEU A C 1
ATOM 944 O O . LEU A 1 110 ? -16.777 42.629 -0.661 1.00 89.31 110 LEU A O 1
ATOM 948 N N . LYS A 1 111 ? -16.904 40.622 -1.666 1.00 89.56 111 LYS A N 1
ATOM 949 C CA . LYS A 1 111 ? -17.589 41.129 -2.861 1.00 89.56 111 LYS A CA 1
ATOM 950 C C . LYS A 1 111 ? -18.990 41.631 -2.510 1.00 89.56 111 LYS A C 1
ATOM 952 O O . LYS A 1 111 ? -19.349 42.713 -2.963 1.00 89.56 111 LYS A O 1
ATOM 957 N N . ALA A 1 112 ? -19.730 40.888 -1.684 1.00 91.19 112 ALA A N 1
ATOM 958 C CA . ALA A 1 112 ? -21.035 41.309 -1.191 1.00 91.19 112 ALA A CA 1
ATOM 959 C C . ALA A 1 112 ? -20.917 42.626 -0.410 1.00 91.19 112 ALA A C 1
ATOM 961 O O . ALA A 1 112 ? -21.555 43.599 -0.788 1.00 91.19 112 ALA A O 1
ATOM 962 N N . LEU A 1 113 ? -20.037 42.713 0.595 1.00 85.12 113 LEU A N 1
ATOM 963 C CA . LEU A 1 113 ? -19.834 43.933 1.394 1.00 85.12 113 LEU A CA 1
ATOM 964 C C . LEU A 1 113 ? -19.514 45.168 0.536 1.00 85.12 113 LEU A C 1
ATOM 966 O O . LEU A 1 113 ? -20.042 46.248 0.784 1.00 85.12 113 LEU A O 1
ATOM 970 N N . LYS A 1 114 ? -18.695 45.013 -0.514 1.00 85.50 114 LYS A N 1
ATOM 971 C CA . LYS A 1 114 ? -18.424 46.102 -1.466 1.00 85.50 114 LYS A CA 1
ATOM 972 C C . LYS A 1 114 ? -19.675 46.541 -2.235 1.00 85.50 114 LYS A C 1
ATOM 974 O O . LYS A 1 114 ? -19.865 47.738 -2.403 1.00 85.50 114 LYS A O 1
ATOM 979 N N . GLN A 1 115 ? -20.511 45.596 -2.676 1.00 85.12 115 GLN A N 1
ATOM 980 C CA . GLN A 1 115 ? -21.779 45.886 -3.362 1.00 85.12 115 GLN A CA 1
ATOM 981 C C . GLN A 1 115 ? -22.787 46.588 -2.437 1.00 85.12 115 GLN A C 1
ATOM 983 O O . GLN A 1 115 ? -23.447 47.533 -2.863 1.00 85.12 115 GLN A O 1
ATOM 988 N N . TRP A 1 116 ? -22.861 46.177 -1.165 1.00 81.25 116 TRP A N 1
ATOM 989 C CA . TRP A 1 116 ? -23.685 46.840 -0.148 1.00 81.25 116 TRP A CA 1
ATOM 990 C C . TRP A 1 116 ? -23.246 48.293 0.079 1.00 81.25 116 TRP A C 1
ATOM 992 O O . TRP A 1 116 ? -24.085 49.186 0.058 1.00 81.25 116 TRP A O 1
ATOM 1002 N N . ASN A 1 117 ? -21.940 48.552 0.206 1.00 85.19 117 ASN A N 1
ATOM 1003 C CA . ASN A 1 117 ? -21.420 49.911 0.403 1.00 85.19 117 ASN A CA 1
ATOM 1004 C C . ASN A 1 117 ? -21.616 50.825 -0.817 1.00 85.19 117 ASN A C 1
ATOM 1006 O O . ASN A 1 117 ? -21.788 52.026 -0.651 1.00 85.19 117 ASN A O 1
ATOM 1010 N N . SER A 1 118 ? -21.587 50.292 -2.044 1.00 82.50 118 SER A N 1
ATOM 1011 C CA . SER A 1 118 ? -21.919 51.096 -3.229 1.00 82.50 118 SER A CA 1
ATOM 1012 C C . SER A 1 118 ? -23.403 51.455 -3.294 1.00 82.50 118 SER A C 1
ATOM 1014 O O . SER A 1 118 ? -23.737 52.535 -3.764 1.00 82.50 118 SER A O 1
ATOM 1016 N N . ALA A 1 119 ? -24.283 50.574 -2.806 1.00 84.75 119 ALA A N 1
ATOM 1017 C CA . ALA A 1 119 ? -25.726 50.803 -2.810 1.00 84.75 119 ALA A CA 1
ATOM 1018 C C . ALA A 1 119 ? -26.175 51.839 -1.765 1.00 84.75 119 ALA A C 1
ATOM 1020 O O . ALA A 1 119 ? -27.243 52.414 -1.919 1.00 84.75 119 ALA A O 1
ATOM 1021 N N . THR A 1 120 ? -25.381 52.084 -0.717 1.00 83.25 120 THR A N 1
ATOM 1022 C CA . THR A 1 120 ? -25.674 53.091 0.319 1.00 83.25 120 THR A CA 1
ATOM 1023 C C . THR A 1 120 ? -25.087 54.475 0.033 1.00 83.25 120 THR A C 1
ATOM 1025 O O . THR A 1 120 ? -25.373 55.407 0.778 1.00 83.25 120 THR A O 1
ATOM 1028 N N . GLN A 1 121 ? -24.244 54.623 -0.996 1.00 71.06 121 GLN A N 1
ATOM 1029 C CA . GLN A 1 121 ? -23.658 55.911 -1.408 1.00 71.06 121 GLN A CA 1
ATOM 1030 C C . GLN A 1 121 ? -24.388 56.560 -2.602 1.00 71.06 121 GLN A C 1
ATOM 1032 O O . GLN A 1 121 ? -23.979 57.637 -3.031 1.00 71.06 121 GLN A O 1
ATOM 1037 N N . MET A 1 122 ? -25.430 55.915 -3.143 1.00 59.94 122 MET A N 1
ATOM 1038 C CA . MET A 1 122 ? -26.340 56.472 -4.157 1.00 59.94 122 MET A CA 1
ATOM 1039 C C . MET A 1 122 ? -27.632 56.937 -3.493 1.00 59.94 122 MET A C 1
ATOM 1041 O O . MET A 1 122 ? -28.140 57.995 -3.917 1.00 59.94 122 MET A O 1
#

pLDDT: mean 87.35, std 7.92, range [48.62, 95.94]